Protein AF-A0A521R2Y6-F1 (afdb_monomer_lite)

Sequence (105 aa):
MTIAIRPTRLEDHAALCALFDELDEFHRQARPDFFRPFDGPARTLGQIEQWLEGPGSTVLVAEEAGDTVGLAVLFMRPASTFAGARRFYERFGFAWSLDRLMMLE

Secondary structure (DSSP, 8-state):
--PEEEE--GGGHHHHHHHHHHHHHHHHHH-TTT----SS-SS-HHHHHHHHH-TTEEEEEEEETTEEEEEEEEE--PPP--TTHHHHHHHTTTTT--S-PPPP-

pLDDT: mean 79.46, std 18.19, range [27.05, 96.88]

Foldseek 3Di:
DDKDKDFDDLVCQVVVQVQLVVVLVVVCVVCVVWFDDDDDTSDDSVRVVCQVPPPFKTKMFIDDPNHGPDIDIGGHDPDDPPPCVVVVCVVVVVVPPPDDGDGDD

Structure (mmCIF, N/CA/C/O backbone):
data_AF-A0A521R2Y6-F1
#
_entry.id   AF-A0A521R2Y6-F1
#
loop_
_atom_site.group_PDB
_atom_site.id
_atom_site.type_symbol
_atom_site.label_atom_id
_atom_site.label_alt_id
_atom_site.label_comp_id
_atom_site.label_asym_id
_atom_site.label_entity_id
_atom_site.label_seq_id
_atom_site.pdbx_PDB_ins_code
_atom_site.Cartn_x
_atom_site.Cartn_y
_atom_site.Cartn_z
_atom_site.occupancy
_atom_site.B_iso_or_equiv
_atom_site.auth_seq_id
_atom_site.auth_comp_id
_atom_site.auth_asym_id
_atom_site.auth_atom_id
_atom_site.pdbx_PDB_model_num
ATOM 1 N N . MET A 1 1 ? -25.504 -2.643 3.424 1.00 69.88 1 MET A N 1
ATOM 2 C CA . MET A 1 1 ? -24.106 -2.657 2.963 1.00 69.88 1 MET A CA 1
ATOM 3 C C . MET A 1 1 ? -23.801 -1.267 2.467 1.00 69.88 1 MET A C 1
ATOM 5 O O . MET A 1 1 ? -24.357 -0.856 1.454 1.00 69.88 1 MET A O 1
ATOM 9 N N . THR A 1 2 ? -23.042 -0.517 3.257 1.00 89.69 2 THR A N 1
ATOM 10 C CA . THR A 1 2 ? -22.646 0.852 2.928 1.00 89.69 2 THR A CA 1
ATOM 11 C C . THR A 1 2 ? -21.141 0.890 3.056 1.00 89.69 2 THR A C 1
ATOM 13 O O . THR A 1 2 ? -20.623 0.732 4.157 1.00 89.69 2 THR A O 1
ATOM 16 N N . ILE A 1 3 ? -20.466 1.065 1.927 1.00 94.75 3 ILE A N 1
ATOM 17 C CA . ILE A 1 3 ? -19.016 1.202 1.877 1.00 94.75 3 ILE A CA 1
ATOM 18 C C . ILE A 1 3 ? -18.698 2.693 1.910 1.00 94.75 3 ILE A C 1
ATOM 20 O O . ILE A 1 3 ? -19.230 3.460 1.101 1.00 94.75 3 ILE A O 1
ATOM 24 N N . ALA A 1 4 ? -17.839 3.101 2.838 1.00 95.44 4 ALA A N 1
ATOM 25 C CA . ALA A 1 4 ? -17.304 4.453 2.900 1.00 95.44 4 ALA A CA 1
ATOM 26 C C . ALA A 1 4 ? -15.874 4.465 2.351 1.00 95.44 4 ALA A C 1
ATOM 28 O O . ALA A 1 4 ? -15.045 3.653 2.750 1.00 95.44 4 ALA A O 1
ATOM 29 N N . ILE A 1 5 ? -15.574 5.398 1.447 1.00 96.44 5 ILE A N 1
ATOM 30 C CA . ILE A 1 5 ? -14.206 5.623 0.970 1.00 96.44 5 ILE A CA 1
ATOM 31 C C . ILE A 1 5 ? -13.613 6.806 1.725 1.00 96.44 5 ILE A C 1
ATOM 33 O O . ILE A 1 5 ? -14.222 7.878 1.777 1.00 96.44 5 ILE A O 1
ATOM 37 N N . ARG A 1 6 ? -12.413 6.634 2.279 1.00 95.44 6 ARG A N 1
ATOM 38 C CA . ARG A 1 6 ? -11.690 7.698 2.988 1.00 95.44 6 ARG A CA 1
ATOM 39 C C . ARG A 1 6 ? -10.181 7.617 2.751 1.00 95.44 6 ARG A C 1
ATOM 41 O O . ARG A 1 6 ? -9.682 6.550 2.398 1.00 95.44 6 ARG A O 1
ATOM 48 N N . PRO A 1 7 ? -9.431 8.711 2.974 1.00 94.06 7 PRO A N 1
ATOM 49 C CA . PRO A 1 7 ? -7.983 8.631 3.104 1.00 94.06 7 PRO A CA 1
ATOM 50 C C . PRO A 1 7 ? -7.581 7.652 4.209 1.00 94.06 7 PRO A C 1
ATOM 52 O O . PRO A 1 7 ? -8.245 7.565 5.253 1.00 94.06 7 PRO A O 1
ATOM 55 N N . THR A 1 8 ? -6.494 6.925 3.974 1.00 93.88 8 THR A N 1
ATOM 56 C CA . THR A 1 8 ? -5.915 6.046 4.987 1.00 93.88 8 THR A CA 1
ATOM 57 C C . THR A 1 8 ? -5.339 6.860 6.140 1.00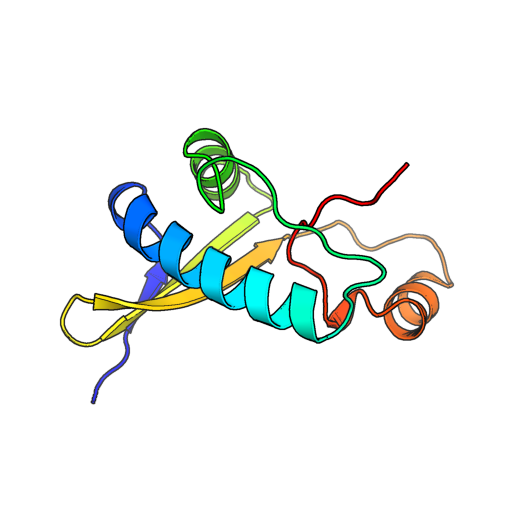 93.88 8 THR A C 1
ATOM 59 O O . THR A 1 8 ? -4.979 8.032 5.999 1.00 93.88 8 THR A O 1
ATOM 62 N N . ARG A 1 9 ? -5.230 6.215 7.290 1.00 93.25 9 ARG A N 1
ATOM 63 C CA . ARG A 1 9 ? -4.569 6.713 8.491 1.00 93.25 9 ARG A CA 1
ATOM 64 C C . ARG A 1 9 ? -3.461 5.746 8.882 1.00 93.25 9 ARG A C 1
ATOM 66 O O . ARG A 1 9 ? -3.444 4.599 8.442 1.00 93.25 9 ARG A O 1
ATOM 73 N N . LEU A 1 10 ? -2.550 6.195 9.742 1.00 92.31 10 LEU A N 1
ATOM 74 C CA . LEU A 1 10 ? -1.458 5.345 10.222 1.00 92.31 10 LEU A CA 1
ATOM 75 C C . LEU A 1 10 ? -1.972 4.144 11.038 1.00 92.31 10 LEU A C 1
ATOM 77 O O . LEU A 1 10 ? -1.387 3.069 10.987 1.00 92.31 10 LEU A O 1
ATOM 81 N N . GLU A 1 11 ? -3.103 4.307 11.734 1.00 93.88 11 GLU A N 1
ATOM 82 C CA . GLU A 1 11 ? -3.787 3.233 12.472 1.00 93.88 11 GLU A CA 1
ATOM 83 C C . GLU A 1 11 ? -4.275 2.085 11.573 1.00 93.88 11 GLU A C 1
ATOM 85 O O . GLU A 1 11 ? -4.382 0.953 12.038 1.00 93.88 11 GLU A O 1
ATOM 90 N N . ASP A 1 12 ? -4.480 2.335 10.274 1.00 94.62 12 ASP A N 1
ATOM 91 C CA . ASP A 1 12 ? -4.895 1.307 9.315 1.00 94.62 12 ASP A CA 1
ATOM 92 C C . ASP A 1 12 ? -3.727 0.382 8.898 1.00 94.62 12 ASP A C 1
ATOM 94 O O . ASP A 1 12 ? -3.943 -0.572 8.151 1.00 94.62 12 ASP A O 1
ATOM 98 N N . HIS A 1 13 ? -2.486 0.628 9.353 1.00 94.50 13 HIS A N 1
ATOM 99 C CA . HIS A 1 13 ? -1.265 -0.051 8.873 1.00 94.50 13 HIS A CA 1
ATOM 100 C C . HIS A 1 13 ? -1.358 -1.581 8.871 1.00 94.50 13 HIS A C 1
ATOM 102 O O . HIS A 1 13 ? -0.962 -2.213 7.892 1.00 94.50 13 HIS A O 1
ATOM 108 N N . ALA A 1 14 ? -1.917 -2.177 9.926 1.00 94.69 14 ALA A N 1
ATOM 109 C CA . ALA A 1 14 ? -2.069 -3.627 10.012 1.00 94.69 14 ALA A CA 1
ATOM 110 C C . ALA A 1 14 ? -3.036 -4.173 8.945 1.00 94.69 14 ALA A C 1
ATOM 112 O O . ALA A 1 14 ? -2.721 -5.156 8.274 1.00 94.69 14 ALA A O 1
ATOM 113 N N . ALA A 1 15 ? -4.182 -3.511 8.748 1.00 95.38 15 ALA A N 1
ATOM 114 C CA . ALA A 1 15 ? -5.164 -3.901 7.737 1.00 95.38 15 ALA A CA 1
ATOM 115 C C . ALA A 1 15 ? -4.629 -3.681 6.314 1.00 95.38 15 ALA A C 1
ATOM 117 O O . ALA A 1 15 ? -4.811 -4.530 5.443 1.00 95.38 15 ALA A O 1
ATOM 118 N N . LEU A 1 16 ? -3.896 -2.583 6.094 1.00 94.12 16 LEU A N 1
ATOM 119 C CA . LEU A 1 16 ? -3.194 -2.340 4.836 1.00 94.12 16 LEU A CA 1
ATOM 120 C C . LEU A 1 16 ? -2.202 -3.461 4.530 1.00 94.12 16 LEU A C 1
ATOM 122 O O . LEU A 1 16 ? -2.189 -3.953 3.408 1.00 94.12 16 LEU A O 1
ATOM 126 N N . CYS A 1 17 ? -1.382 -3.875 5.504 1.00 93.88 17 CYS A N 1
ATOM 127 C CA . CYS A 1 17 ? -0.420 -4.955 5.291 1.00 93.88 17 CYS A CA 1
ATOM 128 C C . CYS A 1 17 ? -1.114 -6.253 4.873 1.00 93.88 17 CYS A C 1
ATOM 130 O O . CYS A 1 17 ? -0.695 -6.848 3.890 1.00 93.88 17 CYS A O 1
ATOM 132 N N . ALA A 1 18 ? -2.204 -6.638 5.542 1.00 94.50 18 ALA A N 1
ATOM 133 C CA . ALA A 1 18 ? -2.958 -7.838 5.180 1.00 94.50 18 ALA A CA 1
ATOM 134 C C . ALA A 1 18 ? -3.498 -7.783 3.737 1.00 94.50 18 ALA A C 1
ATOM 136 O O . ALA A 1 18 ? -3.340 -8.739 2.980 1.00 94.50 18 ALA A O 1
ATOM 137 N N . LEU A 1 19 ? -4.075 -6.647 3.332 1.00 94.06 1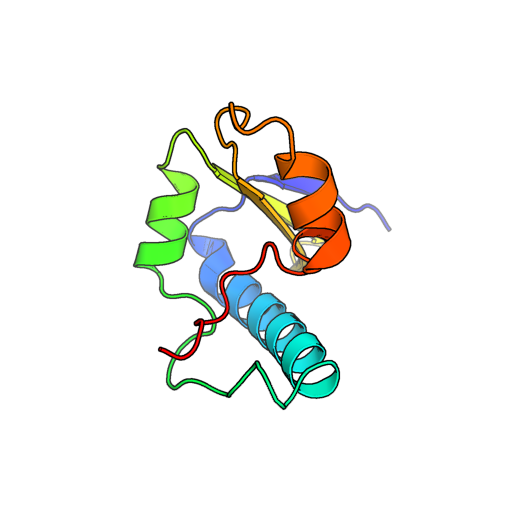9 LEU A N 1
ATOM 138 C CA . LEU A 1 19 ? -4.576 -6.450 1.967 1.00 94.06 19 LEU A CA 1
ATOM 139 C C . LEU A 1 19 ? -3.449 -6.419 0.922 1.00 94.06 19 LEU A C 1
ATOM 141 O O . LEU A 1 19 ? -3.605 -6.958 -0.172 1.00 94.06 19 LEU A O 1
ATOM 145 N N . PHE A 1 20 ? -2.304 -5.808 1.238 1.00 92.00 20 PHE A N 1
ATOM 146 C CA . PHE A 1 20 ? -1.137 -5.834 0.353 1.00 92.00 20 PHE A CA 1
ATOM 147 C C . PHE A 1 20 ? -0.526 -7.229 0.237 1.00 92.00 20 PHE A C 1
ATOM 149 O O . PHE A 1 20 ? -0.083 -7.578 -0.849 1.00 92.00 20 PHE A O 1
ATOM 156 N N . ASP A 1 21 ? -0.508 -8.026 1.305 1.00 91.50 21 ASP A N 1
ATOM 157 C CA . ASP A 1 21 ? -0.018 -9.407 1.256 1.00 91.50 21 ASP A CA 1
ATOM 158 C C . ASP A 1 21 ? -0.885 -10.272 0.332 1.00 91.50 21 ASP A C 1
ATOM 160 O O . ASP A 1 21 ? -0.353 -11.043 -0.473 1.00 91.50 21 ASP A O 1
ATOM 164 N N . GLU A 1 22 ? -2.210 -10.106 0.402 1.00 92.31 22 GLU A N 1
ATOM 165 C CA . GLU A 1 22 ? -3.158 -10.755 -0.509 1.00 92.31 22 GLU A CA 1
ATOM 166 C C . GLU A 1 22 ? -2.912 -10.324 -1.965 1.00 92.31 22 GLU A C 1
ATOM 168 O O . GLU A 1 22 ? -2.803 -11.158 -2.868 1.00 92.31 22 GLU A O 1
ATOM 173 N N . LEU A 1 23 ? -2.744 -9.021 -2.195 1.00 88.69 23 LEU A N 1
ATOM 174 C CA . LEU A 1 23 ? -2.456 -8.469 -3.516 1.00 88.69 23 LEU A CA 1
ATOM 175 C C . LEU A 1 23 ? -1.109 -8.950 -4.072 1.00 88.69 23 LEU A C 1
ATOM 177 O O . LEU A 1 23 ? -1.010 -9.317 -5.245 1.00 88.69 23 LEU A O 1
ATOM 181 N N . ASP A 1 24 ? -0.070 -8.983 -3.245 1.00 87.31 24 ASP A N 1
ATOM 182 C CA . ASP A 1 24 ? 1.255 -9.469 -3.620 1.00 87.31 24 ASP A CA 1
ATOM 183 C C . ASP A 1 24 ? 1.216 -10.975 -3.942 1.00 87.31 24 ASP A C 1
ATOM 185 O O . ASP A 1 24 ? 1.924 -11.425 -4.846 1.00 87.31 24 ASP A O 1
ATOM 189 N N . GLU A 1 25 ? 0.366 -11.760 -3.271 1.00 90.31 25 GLU A N 1
ATOM 190 C CA . GLU A 1 25 ? 0.139 -13.171 -3.605 1.00 90.31 25 GLU A CA 1
ATOM 191 C C . GLU A 1 25 ? -0.517 -13.344 -4.976 1.00 90.31 25 GLU A C 1
ATOM 193 O O . GLU A 1 25 ? -0.023 -14.130 -5.789 1.00 90.31 25 GLU A O 1
ATOM 198 N N . PHE A 1 26 ? -1.558 -12.567 -5.289 1.00 87.44 26 PHE A N 1
ATOM 199 C CA . PHE A 1 26 ? -2.158 -12.584 -6.627 1.00 87.44 26 PHE A CA 1
ATOM 200 C C . PHE A 1 26 ? -1.127 -12.273 -7.720 1.00 87.44 26 PHE A C 1
ATOM 202 O O . PHE A 1 26 ? -1.087 -12.950 -8.753 1.00 87.44 26 PHE A O 1
ATOM 209 N N . HIS A 1 27 ? -0.243 -11.302 -7.483 1.00 82.38 27 HIS A N 1
ATOM 210 C CA . HIS A 1 27 ? 0.851 -10.991 -8.400 1.00 82.38 27 HIS A CA 1
ATOM 211 C C . HIS A 1 27 ? 1.834 -12.158 -8.547 1.00 82.38 27 HIS A C 1
ATOM 213 O O . HIS A 1 27 ? 2.150 -12.540 -9.677 1.00 82.38 27 HIS A O 1
ATOM 219 N N . ARG A 1 28 ? 2.281 -12.765 -7.438 1.00 86.44 28 ARG A N 1
ATOM 220 C CA . ARG A 1 28 ? 3.178 -13.936 -7.459 1.00 86.44 28 ARG A CA 1
ATOM 221 C C . ARG A 1 28 ? 2.592 -15.101 -8.248 1.00 86.44 28 ARG A C 1
ATOM 223 O O . ARG A 1 28 ? 3.312 -15.715 -9.031 1.00 86.44 28 ARG A O 1
ATOM 230 N N . GLN A 1 29 ? 1.301 -15.376 -8.094 1.00 87.94 29 GLN A N 1
ATOM 231 C CA . GLN A 1 29 ? 0.626 -16.431 -8.852 1.00 87.94 29 GLN A CA 1
ATOM 232 C C . GLN A 1 29 ? 0.543 -16.103 -10.347 1.00 87.94 29 GLN A C 1
ATOM 234 O O . GLN A 1 29 ? 0.747 -16.982 -11.184 1.00 87.94 29 GLN A O 1
ATOM 239 N N . ALA A 1 30 ? 0.274 -14.842 -10.696 1.00 84.69 30 ALA A N 1
ATOM 240 C CA . ALA A 1 30 ? 0.133 -14.417 -12.086 1.00 84.69 30 ALA A CA 1
ATOM 241 C C . ALA A 1 30 ? 1.474 -14.336 -12.838 1.00 84.69 30 ALA A C 1
ATOM 243 O O . ALA A 1 30 ? 1.526 -14.609 -14.040 1.00 84.69 30 ALA A O 1
ATOM 244 N N . ARG A 1 31 ? 2.552 -13.925 -12.159 1.00 83.06 31 ARG A N 1
ATOM 245 C CA . ARG A 1 31 ? 3.888 -13.708 -12.743 1.00 83.06 31 ARG A CA 1
ATOM 246 C C . ARG A 1 31 ? 5.000 -14.183 -11.796 1.00 83.06 31 ARG A C 1
ATOM 248 O O . ARG A 1 31 ? 5.778 -13.368 -11.292 1.00 83.06 31 ARG A O 1
ATOM 255 N N . PRO A 1 32 ? 5.116 -15.503 -11.576 1.00 85.75 32 PRO A N 1
ATOM 256 C CA . PRO A 1 32 ? 6.119 -16.076 -10.675 1.00 85.75 32 PRO A CA 1
ATOM 257 C C . PRO A 1 32 ? 7.558 -15.894 -11.180 1.00 85.75 32 PRO A C 1
ATOM 259 O O . PRO A 1 32 ? 8.506 -15.988 -10.410 1.00 85.75 32 PRO A O 1
ATOM 262 N N . ASP A 1 33 ? 7.733 -15.623 -12.475 1.00 85.44 33 ASP A N 1
ATOM 263 C CA . ASP A 1 33 ? 9.018 -15.301 -13.101 1.00 85.44 33 ASP A CA 1
ATOM 264 C C . ASP A 1 33 ? 9.532 -13.901 -12.738 1.00 85.44 33 ASP A C 1
ATOM 266 O O . ASP A 1 33 ? 10.714 -13.611 -12.914 1.00 85.44 33 ASP A O 1
ATOM 270 N N . PHE A 1 34 ? 8.647 -13.030 -12.254 1.00 81.31 34 PHE A N 1
ATOM 271 C CA . PHE A 1 34 ? 8.952 -11.630 -11.978 1.00 81.31 34 PHE A CA 1
ATOM 272 C C . PHE A 1 34 ? 8.829 -11.287 -10.489 1.00 81.31 34 PHE A C 1
ATOM 274 O O . PHE A 1 34 ? 9.582 -10.465 -9.974 1.00 81.31 34 PHE A O 1
ATOM 281 N N . PHE A 1 35 ? 7.900 -11.928 -9.783 1.00 81.19 35 PHE A N 1
ATOM 282 C CA . PHE A 1 35 ? 7.552 -11.601 -8.408 1.00 81.19 35 PHE A CA 1
ATOM 283 C C . PHE A 1 35 ? 7.972 -12.707 -7.438 1.00 81.19 35 PHE A C 1
ATOM 285 O O . PHE A 1 35 ? 7.690 -13.883 -7.655 1.00 81.19 35 PHE A O 1
ATOM 292 N N . ARG A 1 36 ? 8.606 -12.320 -6.324 1.00 83.12 36 ARG A N 1
ATOM 293 C CA . ARG A 1 36 ? 9.065 -13.236 -5.269 1.00 83.12 36 ARG A CA 1
ATOM 294 C C . ARG A 1 36 ? 8.559 -12.814 -3.887 1.00 83.12 36 ARG A C 1
ATOM 296 O O . ARG A 1 36 ? 8.280 -11.630 -3.691 1.00 83.12 36 ARG A O 1
ATOM 303 N N . PRO A 1 37 ? 8.477 -13.745 -2.923 1.00 80.75 37 PRO A N 1
ATOM 304 C CA . PRO A 1 37 ? 8.269 -13.395 -1.524 1.00 80.75 37 PRO A CA 1
ATOM 305 C C . PRO A 1 37 ? 9.416 -12.526 -0.999 1.00 80.75 37 PRO A C 1
ATOM 307 O O . PRO A 1 37 ? 10.551 -12.613 -1.478 1.00 80.75 37 PRO A O 1
ATOM 310 N N . PHE A 1 38 ? 9.120 -11.717 0.009 1.00 78.75 38 PHE A N 1
ATOM 311 C CA . PHE A 1 38 ? 10.102 -10.955 0.769 1.00 78.75 38 PHE A CA 1
ATOM 312 C C . PHE A 1 38 ? 9.841 -11.140 2.261 1.00 78.75 38 PHE A C 1
ATOM 314 O O . PHE A 1 38 ? 8.729 -11.470 2.668 1.00 78.75 3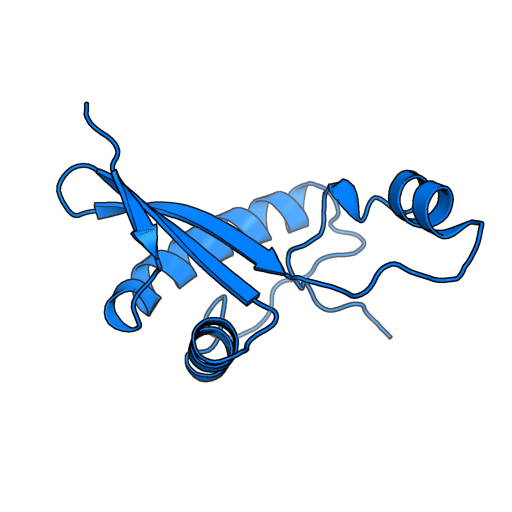8 PHE A O 1
ATOM 321 N N . ASP A 1 39 ? 10.880 -10.936 3.064 1.00 80.88 39 ASP A N 1
ATOM 322 C CA . ASP A 1 39 ? 10.776 -11.029 4.515 1.00 80.88 39 ASP A CA 1
ATOM 323 C C . ASP A 1 39 ? 10.224 -9.726 5.108 1.00 80.88 39 ASP A C 1
ATOM 325 O O . ASP A 1 39 ? 10.619 -8.627 4.706 1.00 80.88 39 ASP A O 1
ATOM 329 N N . GLY A 1 40 ? 9.365 -9.852 6.122 1.00 84.31 40 GLY A N 1
ATOM 330 C CA . GLY A 1 40 ? 8.801 -8.721 6.862 1.00 84.31 40 GLY A CA 1
ATOM 331 C C . GLY A 1 40 ? 7.381 -8.335 6.428 1.00 84.31 40 GLY A C 1
ATOM 332 O O . GLY A 1 40 ? 6.720 -9.102 5.733 1.00 84.31 40 GLY A O 1
ATOM 333 N N . PRO A 1 41 ? 6.873 -7.177 6.890 1.00 86.00 41 PRO A N 1
ATOM 334 C CA . PRO A 1 41 ? 5.516 -6.739 6.578 1.00 86.00 41 PRO A CA 1
ATOM 335 C C . PRO A 1 41 ? 5.396 -6.349 5.109 1.00 86.00 41 PRO A C 1
ATOM 337 O O . PRO A 1 41 ? 6.324 -5.731 4.577 1.00 86.00 41 PRO A O 1
ATOM 340 N N . ALA A 1 42 ? 4.221 -6.600 4.516 1.00 87.56 42 ALA A N 1
ATOM 341 C CA . ALA A 1 42 ? 3.919 -6.281 3.124 1.00 87.56 42 ALA A CA 1
ATOM 342 C C . ALA A 1 42 ? 4.449 -4.901 2.727 1.00 87.56 42 ALA A C 1
ATOM 344 O O . ALA A 1 42 ? 5.154 -4.740 1.734 1.00 87.56 42 ALA A O 1
ATOM 345 N N . ARG A 1 43 ? 4.146 -3.899 3.564 1.00 91.19 43 ARG A N 1
ATOM 346 C CA . ARG A 1 43 ? 4.653 -2.531 3.466 1.00 91.19 43 ARG A CA 1
ATOM 347 C C . ARG A 1 43 ? 5.124 -2.058 4.838 1.00 91.19 43 ARG A C 1
ATOM 349 O O . ARG A 1 43 ? 4.446 -2.231 5.851 1.00 91.19 43 ARG A O 1
ATOM 356 N N . THR A 1 44 ? 6.300 -1.440 4.884 1.00 90.00 44 THR A N 1
ATOM 357 C CA . THR A 1 44 ? 6.853 -0.917 6.140 1.00 90.00 44 THR A CA 1
ATOM 358 C C . THR A 1 44 ? 6.075 0.312 6.609 1.00 90.00 44 THR A C 1
ATOM 360 O O . THR A 1 44 ? 5.480 1.024 5.799 1.00 90.00 44 THR A O 1
ATOM 363 N N . LEU A 1 45 ? 6.105 0.596 7.915 1.00 89.56 45 LEU A N 1
ATOM 364 C CA . LEU A 1 45 ? 5.449 1.783 8.476 1.00 89.56 45 LEU A CA 1
ATOM 365 C C . LEU A 1 45 ? 5.953 3.070 7.798 1.00 89.56 45 LEU A C 1
ATOM 367 O O . LEU A 1 45 ? 5.156 3.845 7.283 1.00 89.56 45 LEU A O 1
ATOM 371 N N . GLY A 1 46 ? 7.278 3.225 7.682 1.00 88.31 46 GLY A N 1
ATOM 372 C CA . GLY A 1 46 ? 7.894 4.389 7.036 1.00 88.31 46 GLY A CA 1
ATOM 373 C C . GLY A 1 46 ? 7.538 4.544 5.553 1.00 88.31 46 GLY A C 1
ATOM 374 O O . GLY A 1 46 ? 7.506 5.656 5.033 1.00 88.31 46 GLY A O 1
ATOM 375 N N . GLN A 1 47 ? 7.225 3.447 4.855 1.00 87.38 47 GLN A N 1
ATOM 376 C CA . GLN A 1 47 ? 6.719 3.515 3.484 1.00 87.38 47 GLN A CA 1
ATOM 377 C C . GLN A 1 47 ? 5.286 4.059 3.432 1.00 87.38 47 GLN A C 1
ATOM 379 O O . GLN A 1 47 ? 4.985 4.869 2.556 1.00 87.38 47 GLN A O 1
ATOM 384 N N . ILE A 1 48 ? 4.416 3.653 4.363 1.00 90.12 48 ILE A N 1
ATOM 385 C CA . ILE A 1 48 ? 3.056 4.201 4.466 1.00 90.12 48 ILE A CA 1
ATOM 386 C C . ILE A 1 48 ? 3.093 5.678 4.869 1.00 90.12 48 ILE A C 1
ATOM 388 O O . ILE A 1 48 ? 2.408 6.488 4.247 1.00 90.12 48 ILE A O 1
ATOM 392 N N . GLU A 1 49 ? 3.929 6.046 5.842 1.00 89.69 49 GLU A N 1
ATOM 393 C CA . GLU A 1 49 ? 4.145 7.444 6.244 1.00 89.69 49 GLU A CA 1
ATOM 394 C C . GLU A 1 49 ? 4.587 8.296 5.052 1.00 89.69 49 GLU A C 1
ATOM 396 O O . GLU A 1 49 ? 3.972 9.319 4.755 1.00 89.69 49 GLU A O 1
ATOM 401 N N . GLN A 1 50 ? 5.568 7.820 4.279 1.00 87.69 50 GLN A N 1
ATOM 402 C CA . GLN A 1 50 ? 6.013 8.508 3.069 1.00 87.69 50 GLN A CA 1
ATOM 403 C C . GLN A 1 50 ? 4.875 8.719 2.059 1.00 87.69 50 GLN A C 1
ATOM 405 O O . GLN A 1 50 ? 4.830 9.755 1.392 1.00 87.69 50 GLN A O 1
ATOM 410 N N . TRP A 1 51 ? 3.969 7.751 1.906 1.00 88.81 51 TRP A N 1
ATOM 411 C CA . TRP A 1 51 ? 2.833 7.890 0.993 1.00 88.81 51 TRP A CA 1
ATOM 412 C C . TRP A 1 51 ? 1.768 8.860 1.497 1.00 88.81 51 TRP A C 1
ATOM 414 O O . TRP A 1 51 ? 1.141 9.534 0.678 1.00 88.81 51 TRP A O 1
ATOM 424 N N . LEU A 1 52 ? 1.578 8.930 2.813 1.00 87.62 52 LEU A N 1
ATOM 425 C CA . LEU A 1 52 ? 0.650 9.843 3.474 1.00 87.62 52 LEU A CA 1
ATOM 426 C C . LEU A 1 52 ? 1.134 11.297 3.453 1.00 87.62 52 LEU A C 1
ATOM 428 O O . LEU A 1 52 ? 0.331 12.207 3.266 1.00 87.62 52 LEU A O 1
ATOM 432 N N . GLU A 1 53 ? 2.434 11.514 3.634 1.00 86.94 53 GLU A N 1
ATOM 433 C CA . GLU A 1 53 ? 3.041 12.849 3.682 1.00 86.94 53 GLU A CA 1
ATOM 434 C C . GLU A 1 53 ? 3.421 13.383 2.293 1.00 86.94 53 G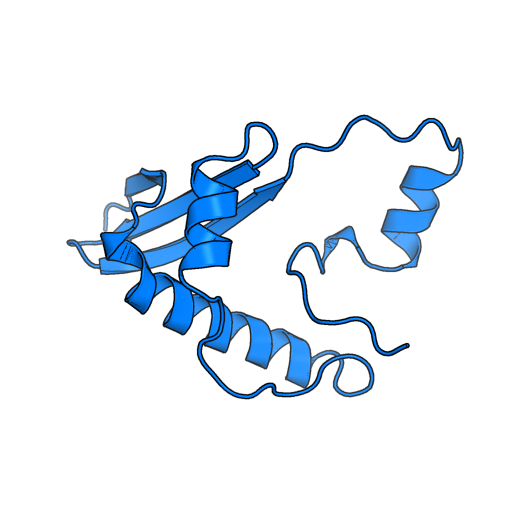LU A C 1
ATOM 436 O O . GLU A 1 53 ? 3.518 14.594 2.077 1.00 86.94 53 GLU A O 1
ATOM 441 N N . GLY A 1 54 ? 3.663 12.485 1.336 1.00 82.38 54 GLY A N 1
ATOM 442 C CA . GLY A 1 54 ? 4.163 12.829 0.013 1.00 82.38 54 GLY A CA 1
ATOM 443 C C . GLY A 1 54 ? 3.128 13.575 -0.841 1.00 82.38 54 GLY A C 1
ATOM 444 O O . GLY A 1 54 ? 2.057 13.037 -1.110 1.00 82.38 54 GLY A O 1
ATOM 445 N N . PRO A 1 55 ? 3.457 14.749 -1.422 1.00 79.25 55 PRO A N 1
ATOM 446 C CA . PRO A 1 55 ? 2.519 15.516 -2.252 1.00 79.25 55 PRO A CA 1
ATOM 447 C C . PRO A 1 55 ? 2.171 14.829 -3.582 1.00 79.25 55 PRO A C 1
ATOM 449 O O . PRO A 1 55 ? 1.327 15.315 -4.327 1.00 79.25 55 PRO A O 1
ATOM 452 N N . GLY A 1 56 ? 2.854 13.731 -3.915 1.00 83.81 56 GLY A N 1
ATOM 453 C CA . GLY A 1 56 ? 2.673 12.959 -5.141 1.00 83.81 56 GLY A CA 1
ATOM 454 C C . GLY A 1 56 ? 1.960 11.628 -4.931 1.00 83.81 56 GLY A C 1
ATOM 455 O O . GLY A 1 56 ? 1.983 10.802 -5.841 1.00 83.81 56 GLY A O 1
ATOM 456 N N . SER A 1 57 ? 1.379 11.380 -3.759 1.00 86.25 57 SER A N 1
ATOM 457 C CA . SER A 1 57 ? 0.691 10.126 -3.469 1.00 86.25 57 SER A CA 1
ATOM 458 C C . SER A 1 57 ? -0.533 10.322 -2.593 1.00 86.25 57 SER A C 1
ATOM 460 O O . SER A 1 57 ? -0.653 11.294 -1.857 1.00 86.25 57 SER A O 1
ATOM 462 N N . THR A 1 58 ? -1.458 9.376 -2.683 1.00 88.25 58 THR A N 1
ATOM 463 C CA . THR A 1 58 ? -2.511 9.205 -1.688 1.00 88.25 58 THR A CA 1
ATOM 464 C C . THR A 1 58 ? -2.886 7.733 -1.609 1.00 88.25 58 THR A C 1
ATOM 466 O O . THR A 1 58 ? -2.794 7.004 -2.599 1.00 88.25 58 THR A O 1
ATOM 469 N N . VAL A 1 59 ? -3.291 7.294 -0.425 1.00 91.00 59 VAL A N 1
ATOM 470 C CA . VAL A 1 59 ? -3.821 5.953 -0.199 1.00 91.00 59 VAL A CA 1
ATOM 471 C C . VAL A 1 59 ? -5.244 6.121 0.304 1.00 91.00 59 VAL A C 1
ATOM 473 O O . VAL A 1 59 ? -5.484 6.821 1.291 1.00 91.00 59 VAL A O 1
ATOM 476 N N . LEU A 1 60 ? -6.185 5.503 -0.398 1.00 94.25 60 LEU A N 1
ATOM 477 C CA . LEU A 1 60 ? -7.591 5.456 -0.026 1.00 94.25 60 LEU A CA 1
ATOM 478 C C . LEU A 1 60 ? -7.922 4.060 0.481 1.00 94.25 60 LEU A C 1
ATOM 480 O O . LEU A 1 60 ? -7.426 3.073 -0.062 1.00 94.25 60 LEU A O 1
ATOM 484 N N . VAL A 1 61 ? -8.789 3.989 1.482 1.00 96.50 61 VAL A N 1
ATOM 485 C CA . VAL A 1 61 ? -9.333 2.737 2.002 1.00 96.50 61 VAL A CA 1
ATOM 486 C C . VAL A 1 61 ? -10.842 2.705 1.821 1.00 96.50 61 VAL A C 1
ATOM 488 O O . VAL A 1 61 ? -11.516 3.740 1.892 1.00 96.50 61 VAL A O 1
ATOM 491 N N . ALA A 1 62 ? -11.354 1.508 1.566 1.00 96.88 62 ALA A N 1
ATOM 492 C CA . ALA A 1 62 ? -12.767 1.190 1.624 1.00 96.88 62 ALA A CA 1
ATOM 493 C C . ALA A 1 62 ? -13.068 0.589 2.996 1.00 96.88 62 ALA A C 1
ATOM 495 O O . ALA A 1 62 ? -12.490 -0.431 3.366 1.00 96.88 62 ALA A O 1
ATOM 496 N N . GLU A 1 63 ? -13.964 1.229 3.736 1.00 96.56 63 GLU A N 1
ATOM 497 C CA . GLU A 1 63 ? -14.389 0.801 5.063 1.00 96.56 63 GLU A CA 1
ATOM 498 C C . GLU A 1 63 ? -15.832 0.291 5.016 1.00 96.56 63 GLU A C 1
ATOM 500 O O . GLU A 1 63 ? -16.727 0.965 4.490 1.00 96.56 63 GLU A O 1
ATOM 505 N N . GLU A 1 64 ? -16.062 -0.886 5.591 1.00 96.06 64 GLU A N 1
ATOM 506 C CA . GLU A 1 64 ? -17.388 -1.449 5.834 1.00 96.06 64 GLU A CA 1
ATOM 507 C C . GLU A 1 64 ? -17.492 -1.866 7.305 1.00 96.06 64 GLU A C 1
ATOM 509 O O . GLU A 1 64 ? -16.676 -2.628 7.802 1.00 96.06 64 GLU A O 1
ATOM 514 N N . ALA A 1 65 ? -18.497 -1.347 8.020 1.00 92.19 65 ALA A N 1
ATOM 515 C CA . ALA A 1 65 ? -18.748 -1.660 9.435 1.00 92.19 65 ALA A CA 1
ATOM 516 C C . ALA A 1 65 ? -17.546 -1.449 10.393 1.00 92.19 65 ALA A C 1
ATOM 518 O O . ALA A 1 65 ? -17.508 -2.043 11.467 1.00 92.19 65 ALA A O 1
ATOM 519 N N . GLY A 1 66 ? -16.614 -0.556 10.038 1.00 89.88 66 GLY A N 1
ATOM 520 C CA . GLY A 1 66 ? -15.397 -0.272 10.807 1.00 89.88 66 GLY A CA 1
ATOM 521 C C . GLY A 1 66 ? -14.177 -1.094 10.381 1.00 89.88 66 GLY A C 1
ATOM 522 O O . GLY A 1 66 ? -13.073 -0.797 10.831 1.00 89.88 66 GLY A O 1
ATOM 523 N N . ASP A 1 67 ? -14.353 -2.062 9.482 1.00 93.19 67 ASP A N 1
ATOM 524 C CA . ASP A 1 67 ? -13.272 -2.873 8.935 1.00 93.19 67 ASP A CA 1
ATOM 525 C C . ASP A 1 67 ? -12.797 -2.308 7.591 1.00 93.19 67 ASP A C 1
ATOM 527 O O . ASP A 1 67 ? -13.594 -1.955 6.716 1.00 93.19 67 ASP A O 1
ATOM 531 N N . THR A 1 68 ? -11.478 -2.241 7.406 1.00 96.00 68 THR A N 1
ATOM 532 C CA . THR A 1 68 ? -10.882 -1.897 6.109 1.00 96.00 68 THR A CA 1
ATOM 533 C C . THR A 1 68 ? -10.929 -3.125 5.202 1.00 96.00 68 THR A C 1
ATOM 535 O O . THR A 1 68 ? -10.204 -4.093 5.421 1.00 96.00 68 THR A O 1
ATOM 538 N N . VAL A 1 69 ? -11.778 -3.075 4.176 1.00 95.75 69 VAL A N 1
ATOM 539 C CA . VAL A 1 69 ? -12.058 -4.195 3.256 1.00 95.75 69 VAL A CA 1
ATOM 540 C C . VAL A 1 69 ? -11.417 -4.026 1.879 1.00 95.75 69 VAL A C 1
ATOM 542 O O . VAL A 1 69 ? -11.495 -4.916 1.038 1.00 95.75 69 VAL A O 1
ATOM 545 N N . GLY A 1 70 ? -10.791 -2.880 1.617 1.00 93.88 70 GLY A N 1
ATOM 546 C CA . GLY A 1 70 ? -10.096 -2.630 0.361 1.00 93.88 70 GLY A CA 1
ATOM 547 C C . GLY A 1 70 ? -9.217 -1.391 0.420 1.00 93.88 70 GLY A C 1
ATOM 548 O O . GLY A 1 70 ? -9.379 -0.538 1.294 1.00 93.88 70 GLY A O 1
ATOM 549 N N . LEU A 1 71 ? -8.294 -1.283 -0.532 1.00 94.44 71 LEU A N 1
ATOM 550 C CA . LEU A 1 71 ? -7.398 -0.140 -0.657 1.00 94.44 71 LEU A CA 1
ATOM 551 C C . LEU A 1 71 ? -7.158 0.240 -2.117 1.00 94.44 71 LEU A C 1
ATOM 553 O O . LEU A 1 71 ? -7.306 -0.576 -3.025 1.00 94.44 71 LEU A O 1
ATOM 557 N N . ALA A 1 72 ? -6.750 1.487 -2.326 1.00 91.31 72 ALA A N 1
ATOM 558 C CA . ALA A 1 72 ? -6.212 1.975 -3.585 1.00 91.31 72 ALA A CA 1
ATOM 559 C C . ALA A 1 72 ? -5.040 2.920 -3.308 1.00 91.31 72 ALA A C 1
ATOM 561 O O . ALA A 1 72 ? -5.181 3.891 -2.562 1.00 91.31 72 ALA A O 1
ATOM 562 N N . VAL A 1 73 ? -3.895 2.662 -3.941 1.00 89.06 73 VAL A N 1
ATOM 563 C CA . VAL A 1 73 ? -2.734 3.559 -3.908 1.00 89.06 73 VAL A CA 1
ATOM 564 C C . VAL A 1 73 ? -2.671 4.339 -5.208 1.00 89.06 73 VAL A C 1
ATOM 566 O O . VAL A 1 73 ? -2.675 3.767 -6.297 1.00 89.06 73 VAL A O 1
ATOM 569 N N . LEU A 1 74 ? -2.589 5.658 -5.099 1.00 85.69 74 LEU A N 1
ATOM 570 C CA . LEU A 1 74 ? -2.482 6.553 -6.237 1.00 85.69 74 LEU A CA 1
ATOM 571 C C . LEU A 1 74 ? -1.150 7.288 -6.170 1.00 85.69 74 LEU A C 1
ATOM 573 O O . LEU A 1 74 ? -0.796 7.860 -5.141 1.00 85.69 74 LEU A O 1
ATOM 577 N N . PHE A 1 75 ? -0.443 7.321 -7.298 1.00 83.88 75 PHE A N 1
ATOM 578 C CA . PHE A 1 75 ? 0.766 8.118 -7.477 1.00 83.88 75 PHE A CA 1
ATOM 579 C C . PHE A 1 75 ? 0.551 9.146 -8.586 1.00 83.88 75 PHE A C 1
ATOM 581 O O . PHE A 1 75 ? 0.302 8.793 -9.738 1.00 83.88 75 PHE A O 1
ATOM 588 N N . MET A 1 76 ? 0.706 10.424 -8.258 1.00 80.75 76 MET A N 1
ATOM 589 C CA . MET A 1 76 ? 0.780 11.498 -9.237 1.00 80.75 76 MET A CA 1
ATOM 590 C C . MET A 1 76 ? 2.207 11.582 -9.772 1.00 80.75 76 MET A C 1
ATOM 592 O O . MET A 1 76 ? 3.170 11.808 -9.034 1.00 80.75 76 MET A O 1
ATOM 596 N N . ARG A 1 77 ? 2.351 11.394 -11.082 1.00 75.19 77 ARG A N 1
ATOM 597 C CA . ARG A 1 77 ? 3.617 11.565 -11.795 1.00 75.19 77 ARG A CA 1
ATOM 598 C C . ARG A 1 77 ? 3.454 12.665 -12.842 1.00 75.19 77 ARG A C 1
ATOM 600 O O . ARG A 1 77 ? 2.396 12.734 -13.469 1.00 75.19 77 ARG A O 1
ATOM 607 N N . PRO A 1 78 ? 4.472 13.515 -13.056 1.00 74.19 78 PRO A N 1
ATOM 608 C CA . PRO A 1 78 ? 4.457 14.434 -14.183 1.00 74.19 78 PRO A CA 1
ATOM 609 C C . PRO A 1 78 ? 4.326 13.644 -15.488 1.00 74.19 78 PRO A C 1
ATOM 611 O O . PRO A 1 78 ? 4.868 12.542 -15.617 1.00 74.19 78 PRO A O 1
ATOM 614 N N . ALA A 1 79 ? 3.595 14.206 -16.451 1.00 72.81 79 ALA A N 1
ATOM 615 C CA . ALA A 1 79 ? 3.425 13.577 -17.752 1.00 72.81 79 ALA A CA 1
ATOM 616 C C . ALA A 1 79 ? 4.795 13.346 -18.401 1.00 72.81 79 ALA A C 1
ATOM 618 O O . ALA A 1 79 ? 5.635 14.247 -18.452 1.00 72.81 79 ALA A O 1
ATOM 619 N N . SER A 1 80 ? 5.022 12.126 -18.892 1.00 67.94 80 SER A N 1
ATOM 620 C CA . SER A 1 80 ? 6.258 11.811 -19.598 1.00 67.94 80 SER A CA 1
ATOM 621 C C . SER A 1 80 ? 6.350 12.636 -20.882 1.00 67.94 80 SER A C 1
ATOM 623 O O . SER A 1 80 ? 5.406 12.678 -21.669 1.00 67.94 80 SER A O 1
ATOM 625 N N . THR A 1 81 ? 7.504 13.259 -21.116 1.00 73.44 81 THR A N 1
ATOM 626 C CA . THR A 1 81 ? 7.817 13.956 -22.374 1.00 73.44 81 THR A CA 1
ATOM 627 C C . THR A 1 81 ? 8.233 12.992 -23.490 1.00 73.44 81 THR A C 1
ATOM 629 O O . THR A 1 81 ? 8.422 13.407 -24.633 1.00 73.44 81 THR A O 1
ATOM 632 N N . PHE A 1 82 ? 8.362 11.694 -23.193 1.00 72.88 82 PHE A N 1
ATOM 633 C CA . PHE A 1 82 ? 8.671 10.675 -24.186 1.00 72.88 82 PHE A CA 1
ATOM 634 C C . PHE A 1 82 ? 7.426 10.355 -25.025 1.00 72.88 82 PHE A C 1
ATOM 636 O O . PHE A 1 82 ? 6.459 9.776 -24.531 1.00 72.88 82 PHE A O 1
ATOM 643 N N . ALA A 1 83 ? 7.471 10.669 -26.324 1.00 68.75 83 ALA A N 1
ATOM 644 C CA . ALA A 1 83 ? 6.349 10.488 -27.253 1.00 68.75 83 ALA A CA 1
ATOM 645 C C . ALA A 1 83 ? 5.807 9.040 -27.322 1.00 68.75 83 ALA A C 1
ATOM 647 O O . ALA A 1 83 ? 4.654 8.826 -27.686 1.00 68.75 83 ALA A O 1
ATOM 648 N N . GLY A 1 84 ? 6.613 8.037 -26.947 1.00 65.12 84 GLY A N 1
ATOM 649 C CA . GLY A 1 84 ? 6.215 6.627 -26.888 1.00 65.12 84 GLY A CA 1
ATOM 650 C C . GLY A 1 84 ? 5.730 6.133 -25.519 1.00 65.12 84 GLY A C 1
ATOM 651 O O . GLY A 1 84 ? 5.454 4.941 -25.390 1.00 65.12 84 GLY A O 1
ATOM 652 N N . ALA A 1 85 ? 5.635 6.991 -24.496 1.00 61.78 85 ALA A N 1
ATOM 653 C CA . ALA A 1 85 ? 5.416 6.573 -23.106 1.00 61.78 85 ALA A CA 1
ATOM 654 C C . ALA A 1 85 ? 4.118 5.786 -22.919 1.00 61.78 85 ALA A C 1
ATOM 656 O O . ALA A 1 85 ? 4.116 4.739 -22.280 1.00 61.78 85 ALA A O 1
ATOM 657 N N . ARG A 1 86 ? 3.030 6.228 -23.556 1.00 60.91 86 ARG A N 1
ATOM 658 C CA . ARG A 1 86 ? 1.746 5.518 -23.520 1.00 60.91 86 ARG A CA 1
ATOM 659 C C . ARG A 1 86 ? 1.875 4.076 -24.023 1.00 60.91 86 ARG A C 1
ATOM 6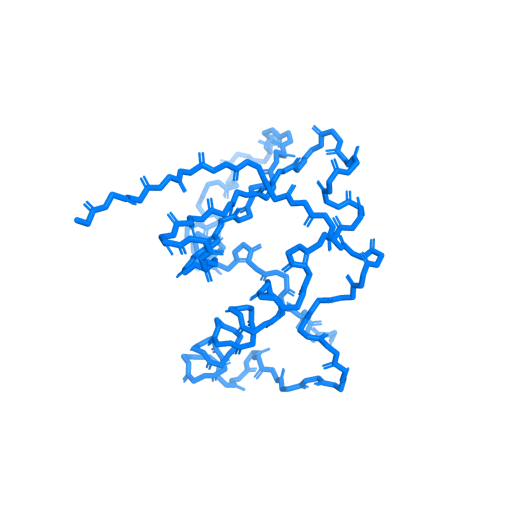61 O O . ARG A 1 86 ? 1.475 3.144 -23.338 1.00 60.91 86 ARG A O 1
ATOM 668 N N . ARG A 1 87 ? 2.510 3.895 -25.183 1.00 61.03 87 ARG A N 1
ATOM 669 C CA . ARG A 1 87 ? 2.704 2.582 -25.812 1.00 61.03 87 ARG A CA 1
ATOM 670 C C . ARG A 1 87 ? 3.689 1.705 -25.030 1.00 61.03 87 ARG A C 1
ATOM 672 O O . ARG A 1 87 ? 3.574 0.486 -25.068 1.00 61.03 87 ARG A O 1
ATOM 679 N N . PHE A 1 88 ? 4.642 2.310 -24.320 1.00 58.97 88 PHE A N 1
ATOM 680 C CA . PHE A 1 88 ? 5.533 1.620 -23.385 1.00 58.97 88 PHE A CA 1
ATOM 681 C C . PHE A 1 88 ? 4.754 1.088 -22.169 1.00 58.97 88 PHE A C 1
ATOM 683 O O . PHE A 1 88 ? 4.833 -0.102 -21.881 1.00 58.97 88 PHE A O 1
ATOM 690 N N . TYR A 1 89 ? 3.929 1.913 -21.517 1.00 59.41 89 TYR A N 1
ATOM 691 C CA . TYR A 1 89 ? 3.103 1.475 -20.385 1.00 59.41 89 TYR A CA 1
ATOM 692 C C . TYR A 1 89 ? 2.074 0.402 -20.772 1.00 59.41 89 TYR A C 1
ATOM 694 O O . TYR A 1 89 ? 1.895 -0.566 -20.034 1.00 59.41 89 TYR A O 1
ATOM 702 N N . GLU A 1 90 ? 1.451 0.534 -21.947 1.00 59.16 90 GLU A N 1
ATOM 703 C CA . GLU A 1 90 ? 0.513 -0.455 -22.496 1.00 59.16 90 GLU A CA 1
ATOM 704 C C . GLU A 1 90 ? 1.211 -1.786 -22.838 1.00 59.16 90 GLU A C 1
ATOM 706 O O . GLU A 1 90 ? 0.654 -2.853 -22.595 1.00 59.16 90 GLU A O 1
ATOM 711 N N . ARG A 1 91 ? 2.441 -1.746 -23.375 1.00 55.12 91 ARG A N 1
ATOM 712 C CA . ARG A 1 91 ? 3.176 -2.945 -23.817 1.00 55.12 91 ARG A CA 1
ATOM 713 C C . ARG A 1 91 ? 3.899 -3.687 -22.694 1.00 55.12 91 ARG A C 1
ATOM 715 O O . ARG A 1 91 ? 4.045 -4.901 -22.791 1.00 55.12 91 ARG A O 1
ATOM 722 N N . PHE A 1 92 ? 4.360 -2.983 -21.663 1.00 52.22 92 PHE A N 1
ATOM 723 C CA . PHE A 1 92 ? 5.066 -3.574 -20.519 1.00 52.22 92 PHE A CA 1
ATOM 724 C C . PHE A 1 92 ? 4.160 -3.819 -19.304 1.00 52.22 92 PHE A C 1
ATOM 726 O O . PHE A 1 92 ? 4.646 -4.224 -18.256 1.00 52.22 92 PHE A O 1
ATOM 733 N N . GLY A 1 93 ? 2.845 -3.613 -19.436 1.00 45.56 93 GLY A N 1
ATOM 734 C CA . GLY A 1 93 ? 1.878 -4.022 -18.414 1.00 45.56 93 GLY A CA 1
ATOM 735 C C . GLY A 1 93 ? 1.863 -3.158 -17.151 1.00 45.56 93 GLY A C 1
ATOM 736 O O . GLY A 1 93 ? 1.198 -3.520 -16.188 1.00 45.56 93 GLY A O 1
ATOM 737 N N . PHE A 1 94 ? 2.506 -1.987 -17.153 1.00 47.62 94 PHE A N 1
ATOM 738 C CA . PHE A 1 94 ? 2.488 -1.048 -16.018 1.00 47.62 94 PHE A CA 1
ATOM 739 C C . PHE A 1 94 ? 1.087 -0.526 -15.666 1.00 47.62 94 PHE A C 1
ATOM 741 O O . PHE A 1 94 ? 0.894 0.016 -14.584 1.00 47.62 94 PHE A O 1
ATOM 748 N N . ALA A 1 95 ? 0.105 -0.704 -16.556 1.00 42.25 95 ALA A N 1
ATOM 749 C CA . ALA A 1 95 ? -1.305 -0.465 -16.253 1.00 42.25 95 ALA A CA 1
ATOM 750 C C . ALA A 1 95 ? -1.878 -1.442 -15.200 1.00 42.25 95 ALA A C 1
ATOM 752 O O . ALA A 1 95 ? -2.918 -1.146 -14.624 1.00 42.25 95 ALA A O 1
ATOM 753 N N . TRP A 1 96 ? -1.205 -2.569 -14.940 1.00 35.94 96 TRP A N 1
ATOM 754 C CA . TRP A 1 96 ? -1.588 -3.573 -13.940 1.00 35.94 96 TRP A CA 1
ATOM 755 C C . TRP A 1 96 ? -0.650 -3.616 -12.723 1.00 35.94 96 TRP A C 1
ATOM 757 O O . TRP A 1 96 ? -1.021 -4.186 -11.710 1.00 35.94 96 TRP A O 1
ATOM 767 N N . SER A 1 97 ? 0.543 -3.012 -12.793 1.00 41.66 97 SER A N 1
ATOM 768 C CA . SER A 1 97 ? 1.592 -3.131 -11.766 1.00 41.66 97 SER A CA 1
ATOM 769 C C . SER A 1 97 ? 2.003 -1.773 -11.180 1.00 41.66 97 SER A C 1
ATOM 771 O O . SER A 1 97 ? 3.183 -1.407 -11.182 1.00 41.66 97 SER A O 1
ATOM 773 N N . LEU A 1 98 ? 1.029 -0.979 -10.728 1.00 42.75 98 LEU A N 1
ATOM 774 C CA . LEU A 1 98 ? 1.319 0.219 -9.927 1.00 42.75 98 LEU A CA 1
ATOM 775 C C . LEU A 1 98 ? 1.702 -0.120 -8.478 1.00 42.75 98 LEU A C 1
ATOM 777 O O . LEU A 1 98 ? 2.196 0.759 -7.769 1.00 42.75 98 LEU A O 1
ATOM 781 N N . ASP A 1 99 ? 1.586 -1.385 -8.072 1.00 43.09 99 ASP A N 1
ATOM 782 C CA . ASP A 1 99 ? 2.209 -1.865 -6.849 1.00 43.09 99 ASP A CA 1
ATOM 783 C C . ASP A 1 99 ? 3.691 -2.122 -7.061 1.00 43.09 99 ASP A C 1
ATOM 785 O O . ASP A 1 99 ? 4.144 -2.858 -7.939 1.00 43.09 99 ASP A O 1
ATOM 789 N N . ARG A 1 100 ? 4.468 -1.447 -6.227 1.00 45.50 100 ARG A N 1
ATOM 790 C CA . ARG A 1 100 ? 5.914 -1.545 -6.154 1.00 45.50 100 ARG A CA 1
ATOM 791 C C . ARG A 1 100 ? 6.296 -2.945 -5.660 1.00 45.50 100 ARG A C 1
ATOM 793 O O . ARG A 1 100 ? 6.585 -3.100 -4.480 1.00 45.50 100 ARG A O 1
ATOM 800 N N . LEU A 1 101 ? 6.346 -3.941 -6.542 1.00 40.59 101 LEU A N 1
ATOM 801 C CA . LEU A 1 101 ? 7.121 -5.154 -6.286 1.00 40.59 101 LEU A CA 1
ATOM 802 C C . LEU A 1 101 ? 8.519 -4.989 -6.877 1.00 40.59 101 LEU A C 1
ATOM 804 O O . LEU A 1 101 ? 8.679 -4.467 -7.982 1.00 40.59 101 LEU A O 1
ATOM 808 N N . MET A 1 102 ? 9.530 -5.363 -6.090 1.00 36.34 102 MET A N 1
ATOM 809 C CA . MET A 1 102 ? 10.940 -5.199 -6.436 1.00 36.34 102 MET A CA 1
ATOM 810 C C . MET A 1 102 ? 11.223 -5.740 -7.838 1.00 36.34 102 MET A C 1
ATOM 812 O O . MET A 1 102 ? 11.021 -6.924 -8.098 1.00 36.34 102 MET A O 1
ATOM 816 N N . MET A 1 103 ? 11.731 -4.876 -8.716 1.00 34.34 103 MET A N 1
ATOM 817 C CA . MET A 1 103 ? 12.391 -5.335 -9.930 1.00 34.34 103 MET A CA 1
ATOM 818 C C . MET A 1 103 ? 13.678 -6.045 -9.515 1.00 34.34 103 MET A C 1
ATOM 820 O O . MET A 1 103 ? 14.440 -5.512 -8.708 1.00 34.34 103 MET A O 1
ATOM 824 N N . LEU A 1 104 ? 13.894 -7.253 -10.029 1.00 27.05 104 LEU A N 1
ATOM 825 C CA . LEU A 1 104 ? 15.209 -7.883 -9.982 1.00 27.05 104 LEU A CA 1
ATOM 826 C C . LEU A 1 104 ? 16.168 -7.036 -10.835 1.00 27.05 104 LEU A C 1
ATOM 828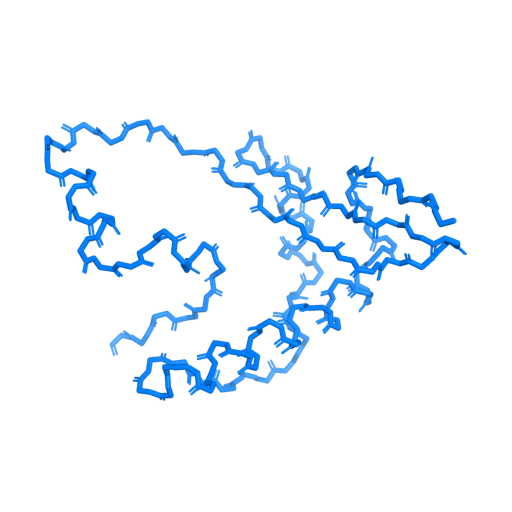 O O . LEU A 1 104 ? 15.813 -6.668 -11.957 1.00 27.05 104 LEU A O 1
ATOM 832 N N . GLU A 1 105 ? 17.334 -6.700 -10.276 1.00 33.34 105 GLU A N 1
ATOM 833 C CA . GLU A 1 105 ? 18.503 -6.261 -11.056 1.00 33.34 105 GLU A CA 1
ATOM 834 C C . GLU A 1 105 ? 19.042 -7.408 -11.920 1.00 33.34 105 GLU A C 1
ATOM 836 O O . GLU A 1 105 ? 19.003 -8.572 -11.451 1.00 33.34 105 GLU A O 1
#

Radius of gyration: 15.31 Å; chains: 1; bounding box: 43×32×40 Å